Protein AF-D1CTT4-F1 (afdb_monomer_lite)

Sequence (60 aa):
LDAANEIDAGGVMINDSSDYRFDAMPFGGFKYGSMGREGVRFAYEDMTQPKVVCINRLKR

Secondary structure (DSSP, 8-state):
-HHHHH--SS---SSS-TT---TTS-B---STT--S-BSHHHHHHHT--PPP----PPP-

Organism: NCBI:txid28106

Foldseek 3Di:
DVVQVPDQFPDDDDPDDPPDDDQQDFDFGGDDPTDWTGHPVRVVVVVDDDDDDDDDDDDD

Radius of gyration: 19.12 Å; chains: 1; bounding box: 45×26×56 Å

Structure (mmCIF, N/CA/C/O backbone):
data_AF-D1CTT4-F1
#
_entry.id   AF-D1CTT4-F1
#
loop_
_atom_site.group_PDB
_atom_site.id
_atom_site.type_symb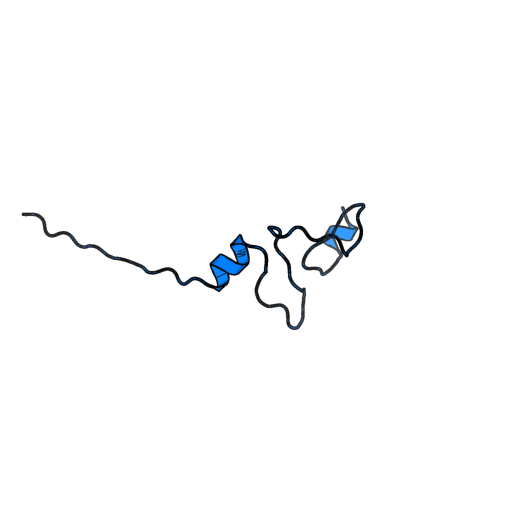ol
_atom_site.label_atom_id
_atom_site.label_alt_id
_atom_site.label_comp_id
_atom_site.label_asym_id
_atom_site.label_entity_id
_atom_site.label_seq_id
_atom_site.pdbx_PDB_ins_code
_atom_site.Cartn_x
_atom_site.Cartn_y
_atom_site.Cartn_z
_atom_site.occupancy
_atom_site.B_iso_or_equiv
_atom_site.auth_seq_id
_atom_site.auth_comp_id
_atom_site.auth_asym_id
_atom_site.auth_atom_id
_atom_site.pdbx_PDB_model_num
ATOM 1 N N . LEU A 1 1 ? 3.592 -8.714 -18.820 1.00 86.00 1 LEU A N 1
ATOM 2 C CA . LEU A 1 1 ? 3.766 -7.697 -17.747 1.00 86.00 1 LEU A CA 1
ATOM 3 C C . LEU A 1 1 ? 5.139 -7.879 -17.097 1.00 86.00 1 LEU A C 1
ATOM 5 O O . LEU A 1 1 ? 5.315 -7.610 -15.918 1.00 86.00 1 LEU A O 1
ATOM 9 N N . ASP A 1 2 ? 6.129 -8.316 -17.873 1.00 95.31 2 ASP A N 1
ATOM 10 C CA . ASP A 1 2 ? 7.347 -8.912 -17.315 1.00 95.31 2 ASP A CA 1
ATOM 11 C C . ASP A 1 2 ? 8.212 -7.843 -16.646 1.00 95.31 2 ASP A C 1
ATOM 13 O O . ASP A 1 2 ? 8.637 -8.022 -15.512 1.00 95.31 2 ASP A O 1
ATOM 17 N N . ALA A 1 3 ? 8.280 -6.654 -17.253 1.00 92.31 3 ALA A N 1
ATOM 18 C CA . ALA A 1 3 ? 8.893 -5.475 -16.646 1.00 92.31 3 ALA A CA 1
ATOM 19 C C . ALA A 1 3 ? 8.297 -5.123 -15.269 1.00 92.31 3 ALA A C 1
ATOM 21 O O . ALA A 1 3 ? 9.036 -4.801 -14.350 1.00 92.31 3 ALA A O 1
ATOM 22 N N . ALA A 1 4 ? 6.975 -5.219 -15.082 1.00 93.44 4 ALA A N 1
ATOM 23 C CA . ALA A 1 4 ? 6.360 -4.925 -13.785 1.00 93.44 4 ALA A CA 1
ATOM 24 C C . ALA A 1 4 ? 6.697 -5.977 -12.715 1.00 93.44 4 ALA A C 1
ATOM 26 O O . ALA A 1 4 ? 6.699 -5.653 -11.533 1.00 93.44 4 ALA A O 1
ATOM 27 N N . ASN A 1 5 ? 6.989 -7.215 -13.126 1.00 93.50 5 ASN A N 1
ATOM 28 C CA . ASN A 1 5 ? 7.398 -8.290 -12.222 1.00 93.50 5 ASN A CA 1
ATOM 29 C C . ASN A 1 5 ? 8.891 -8.218 -11.863 1.00 93.50 5 ASN A C 1
ATOM 31 O O . ASN A 1 5 ? 9.277 -8.671 -10.791 1.00 9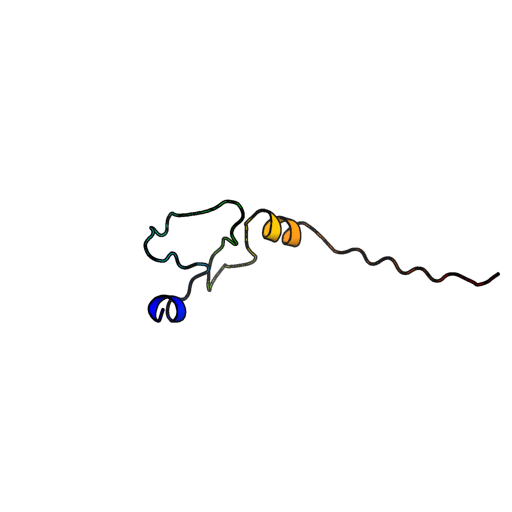3.50 5 ASN A O 1
ATOM 35 N N . GLU A 1 6 ? 9.722 -7.685 -12.760 1.00 95.62 6 GLU A N 1
ATOM 36 C CA . GLU A 1 6 ? 11.174 -7.573 -12.573 1.00 95.62 6 GLU A CA 1
ATOM 37 C C . GLU A 1 6 ? 11.593 -6.278 -11.859 1.00 95.62 6 GLU A C 1
ATOM 39 O O . GLU A 1 6 ? 12.671 -6.216 -11.266 1.00 95.62 6 GLU A O 1
ATOM 44 N N . ILE A 1 7 ? 10.763 -5.231 -11.912 1.00 93.31 7 ILE A N 1
ATOM 45 C CA . ILE A 1 7 ? 11.065 -3.948 -11.277 1.00 93.31 7 ILE A CA 1
ATOM 46 C C . ILE A 1 7 ? 10.814 -4.019 -9.768 1.00 93.31 7 ILE A C 1
ATOM 48 O O . ILE A 1 7 ? 9.691 -4.105 -9.276 1.00 93.31 7 ILE A O 1
ATOM 52 N N . ASP A 1 8 ? 11.903 -3.844 -9.037 1.00 91.75 8 ASP A N 1
ATOM 53 C CA . ASP A 1 8 ? 11.962 -3.656 -7.595 1.00 91.75 8 ASP A CA 1
ATOM 54 C C . ASP A 1 8 ? 11.431 -2.263 -7.174 1.00 91.75 8 ASP A C 1
ATOM 56 O O . ASP A 1 8 ? 12.210 -1.345 -6.891 1.00 91.75 8 ASP A O 1
ATOM 60 N N . ALA A 1 9 ? 10.106 -2.080 -7.136 1.00 91.06 9 ALA A N 1
ATOM 61 C CA . ALA A 1 9 ? 9.459 -0.813 -6.771 1.00 91.06 9 ALA A CA 1
ATOM 62 C C . ALA A 1 9 ? 8.211 -0.983 -5.885 1.00 91.06 9 ALA A C 1
ATOM 64 O O . ALA A 1 9 ? 7.627 -2.056 -5.771 1.00 91.06 9 ALA A O 1
ATOM 65 N N . GLY A 1 10 ? 7.785 0.115 -5.247 1.00 89.38 10 GLY A N 1
ATOM 66 C CA . GLY A 1 10 ? 6.542 0.170 -4.465 1.00 89.38 10 GLY A CA 1
ATOM 67 C C . GLY A 1 10 ? 5.275 0.277 -5.319 1.00 89.38 10 GLY A C 1
ATOM 68 O O . GLY A 1 10 ? 4.194 -0.072 -4.855 1.00 89.38 10 GLY A O 1
ATOM 69 N N . GLY A 1 11 ? 5.416 0.739 -6.562 1.00 91.94 11 GLY A N 1
ATOM 70 C CA . GLY A 1 11 ? 4.351 0.838 -7.550 1.00 91.94 11 GLY A CA 1
ATOM 71 C C . GLY A 1 11 ? 4.943 1.016 -8.945 1.00 91.94 11 GLY A C 1
ATOM 72 O O . GLY A 1 11 ? 5.988 1.647 -9.100 1.00 91.94 11 GLY A O 1
ATOM 73 N N . VAL A 1 12 ? 4.282 0.441 -9.949 1.00 94.25 12 VAL A N 1
ATOM 74 C CA . VAL A 1 12 ? 4.679 0.522 -11.359 1.00 94.25 12 VAL A CA 1
ATOM 75 C C . VAL A 1 12 ? 3.499 1.069 -12.148 1.00 94.25 12 VAL A C 1
ATOM 77 O O . VAL A 1 12 ? 2.414 0.487 -12.121 1.00 94.25 12 VAL A O 1
ATOM 80 N N . MET A 1 13 ? 3.715 2.178 -12.852 1.00 94.88 13 MET A N 1
ATOM 81 C CA . MET A 1 13 ? 2.717 2.755 -13.750 1.00 94.88 13 MET A CA 1
ATOM 82 C C . MET A 1 13 ? 2.893 2.171 -15.148 1.00 94.88 13 MET A C 1
ATOM 84 O O . MET A 1 13 ? 3.992 2.179 -15.700 1.00 94.88 13 MET A O 1
ATOM 88 N N . ILE A 1 14 ? 1.813 1.644 -15.722 1.00 94.81 14 ILE A N 1
ATOM 89 C CA . ILE A 1 14 ? 1.810 1.112 -17.086 1.00 94.81 14 ILE A CA 1
ATOM 90 C C . ILE A 1 14 ? 1.242 2.181 -18.011 1.00 94.81 14 ILE A C 1
ATOM 92 O O . ILE A 1 14 ? 0.102 2.599 -17.832 1.00 94.81 14 ILE A O 1
ATOM 96 N N . ASN A 1 15 ? 2.022 2.570 -19.024 1.00 95.12 15 ASN A N 1
ATOM 97 C CA . ASN A 1 15 ? 1.681 3.624 -19.989 1.00 95.12 15 ASN A CA 1
ATOM 98 C C . ASN A 1 15 ? 1.498 5.027 -19.379 1.00 95.12 15 ASN A C 1
ATOM 100 O O . ASN A 1 15 ? 0.831 5.862 -19.985 1.00 95.12 15 ASN A O 1
ATOM 104 N N . ASP A 1 16 ? 2.094 5.297 -18.218 1.00 94.62 16 ASP A N 1
ATOM 105 C CA . ASP A 1 16 ? 2.085 6.621 -17.590 1.00 94.62 16 ASP A CA 1
ATOM 106 C C . ASP A 1 16 ? 3.471 6.958 -17.014 1.00 94.62 16 ASP A C 1
ATOM 108 O O . ASP A 1 16 ? 4.347 6.093 -16.917 1.00 94.62 16 ASP A O 1
ATOM 112 N N . SER A 1 17 ? 3.679 8.224 -16.659 1.00 93.50 17 SER A N 1
ATOM 113 C CA . SER A 1 17 ? 4.894 8.710 -16.007 1.00 93.50 17 SER A CA 1
ATOM 114 C C . SER A 1 17 ? 5.013 8.187 -14.572 1.00 93.50 17 SER A C 1
ATOM 116 O O . SER A 1 17 ? 4.017 7.948 -13.888 1.00 93.50 17 SER A O 1
ATOM 118 N N . SER A 1 18 ? 6.247 8.088 -14.069 1.00 88.88 18 SER A N 1
ATOM 119 C CA . SER A 1 18 ? 6.531 7.775 -12.661 1.00 88.88 18 SER A CA 1
ATOM 120 C C . SER A 1 18 ? 6.005 8.824 -11.679 1.00 88.88 18 SER A C 1
ATOM 122 O O . SER A 1 18 ? 5.879 8.532 -10.493 1.00 88.88 18 SER A O 1
ATOM 124 N N . ASP A 1 19 ? 5.704 10.030 -12.164 1.00 90.06 19 ASP A N 1
ATOM 125 C CA . ASP A 1 19 ? 5.188 11.137 -11.353 1.00 90.06 19 ASP A CA 1
ATOM 126 C C . ASP A 1 19 ? 3.680 11.027 -11.087 1.00 90.06 19 ASP A C 1
ATOM 128 O O . ASP A 1 19 ? 3.125 11.806 -10.308 1.00 90.06 19 ASP A O 1
ATOM 132 N N . TYR A 1 20 ? 3.000 10.066 -11.719 1.00 92.88 20 TYR A N 1
ATOM 133 C CA . TYR A 1 20 ? 1.596 9.816 -11.446 1.00 92.88 20 TYR A CA 1
ATOM 134 C C . TYR A 1 20 ? 1.412 9.326 -10.006 1.00 92.88 20 TYR A C 1
ATOM 136 O O . TYR A 1 20 ? 1.921 8.278 -9.597 1.00 92.88 20 TYR A O 1
ATOM 144 N N . ARG A 1 21 ? 0.626 10.083 -9.240 1.00 92.62 21 ARG A N 1
ATOM 145 C CA . ARG A 1 21 ? 0.242 9.755 -7.871 1.00 92.62 21 ARG A CA 1
ATOM 146 C C . ARG A 1 21 ? -1.232 10.066 -7.673 1.00 92.62 21 ARG A C 1
ATOM 148 O O . ARG A 1 21 ? -1.674 11.191 -7.878 1.00 92.62 21 ARG A O 1
ATOM 155 N N . PHE A 1 22 ? -1.972 9.068 -7.212 1.00 92.00 22 PHE A N 1
ATOM 156 C CA . PHE A 1 22 ? -3.342 9.231 -6.750 1.00 92.00 22 PHE A CA 1
ATOM 157 C C . PHE A 1 22 ? -3.374 9.220 -5.220 1.00 92.00 22 PHE A C 1
ATOM 159 O O . PHE A 1 22 ? -2.847 8.303 -4.605 1.00 92.00 22 PHE A O 1
ATOM 166 N N . ASP A 1 23 ? -4.011 10.196 -4.577 1.00 91.00 23 ASP A N 1
ATOM 167 C CA . ASP A 1 23 ? -3.880 10.398 -3.122 1.00 91.00 23 ASP A CA 1
ATOM 168 C C . ASP A 1 23 ? -4.350 9.221 -2.252 1.00 91.00 23 ASP A C 1
ATOM 170 O O . ASP A 1 23 ? -3.911 9.071 -1.110 1.00 91.00 23 ASP A O 1
ATOM 174 N N . ALA A 1 24 ? -5.237 8.367 -2.768 1.00 92.38 24 ALA A N 1
ATOM 175 C CA . ALA A 1 24 ? -5.699 7.183 -2.043 1.00 92.38 24 ALA A CA 1
ATOM 176 C C . ALA A 1 24 ? -4.897 5.905 -2.354 1.00 92.38 24 ALA A C 1
ATOM 178 O O . ALA A 1 24 ? -5.119 4.886 -1.697 1.00 92.38 24 ALA A O 1
ATOM 179 N N . MET A 1 25 ? -3.993 5.925 -3.338 1.00 93.75 25 MET A N 1
ATOM 180 C CA . MET A 1 25 ? -3.179 4.757 -3.678 1.00 93.75 25 MET A CA 1
ATOM 181 C C . MET A 1 25 ? -2.128 4.480 -2.587 1.00 93.75 25 MET A C 1
ATOM 183 O O . MET A 1 25 ? -1.676 5.419 -1.931 1.00 93.75 25 MET A O 1
ATOM 187 N N . PRO A 1 26 ? -1.680 3.224 -2.419 1.00 92.06 26 PRO A N 1
ATOM 188 C CA . PRO A 1 26 ? -0.521 2.930 -1.585 1.00 92.06 26 PRO A CA 1
ATOM 189 C C . PRO A 1 26 ? 0.722 3.595 -2.176 1.00 92.06 26 PRO A C 1
ATOM 191 O O . PRO A 1 26 ? 1.1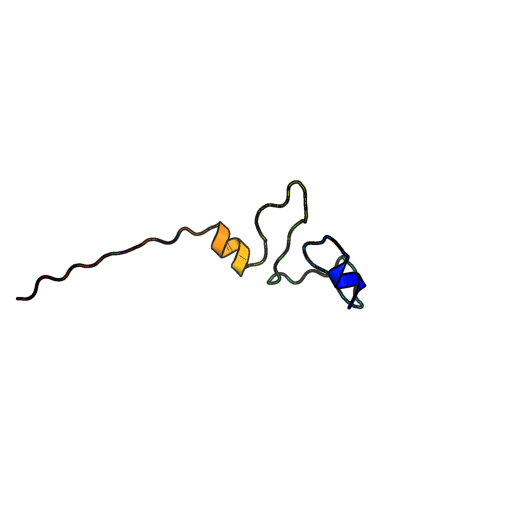03 3.306 -3.311 1.00 92.06 26 PRO A O 1
ATOM 194 N N . PHE A 1 27 ? 1.371 4.462 -1.406 1.00 91.88 27 PHE A N 1
ATOM 195 C CA . PHE A 1 27 ? 2.566 5.175 -1.854 1.00 91.88 27 PHE A CA 1
ATOM 196 C C . PHE A 1 27 ? 3.738 4.953 -0.896 1.00 91.88 27 PHE A C 1
ATOM 198 O O . PHE A 1 27 ? 3.564 4.918 0.316 1.00 91.88 27 PHE A O 1
ATOM 205 N N . GLY A 1 28 ? 4.945 4.753 -1.422 1.00 90.69 28 GLY A N 1
ATOM 206 C CA . GLY A 1 28 ? 6.150 4.590 -0.604 1.00 90.69 28 GLY A CA 1
ATOM 207 C C . GLY A 1 28 ? 7.303 3.939 -1.364 1.00 90.69 28 GLY A C 1
ATOM 208 O O . GLY A 1 28 ? 7.137 3.460 -2.486 1.00 90.69 28 GLY A O 1
ATOM 209 N N . GLY A 1 29 ? 8.472 3.879 -0.731 1.00 89.56 29 GLY A N 1
ATOM 210 C CA . GLY A 1 29 ? 9.684 3.314 -1.331 1.00 89.56 29 GLY A CA 1
ATOM 211 C C . GLY A 1 29 ? 9.706 1.782 -1.431 1.00 89.56 29 GLY A C 1
ATOM 212 O O . GLY A 1 29 ? 8.775 1.085 -1.020 1.00 89.56 29 GLY A O 1
ATOM 213 N N . PHE A 1 30 ? 10.806 1.258 -1.966 1.00 88.00 30 PHE A N 1
ATOM 214 C CA . PHE A 1 30 ? 11.158 -0.165 -1.984 1.00 88.00 30 PHE A CA 1
ATOM 215 C C . PHE A 1 30 ? 12.631 -0.319 -1.560 1.00 88.00 30 PHE A C 1
ATOM 217 O O . PHE A 1 30 ? 13.419 0.609 -1.744 1.00 88.00 30 PHE A O 1
ATOM 224 N N . LYS A 1 31 ? 13.014 -1.478 -1.006 1.00 88.12 31 LYS A N 1
ATOM 225 C CA . LYS A 1 31 ? 14.335 -1.772 -0.401 1.00 88.12 31 LYS A CA 1
ATOM 226 C C . LYS A 1 31 ? 14.651 -0.963 0.864 1.00 88.12 31 LYS A C 1
ATOM 228 O O . LYS A 1 31 ? 14.054 -1.174 1.916 1.00 88.12 31 LYS A O 1
ATOM 233 N N . TYR A 1 32 ? 15.698 -0.146 0.803 1.00 81.50 32 TYR A N 1
ATOM 234 C CA . TYR A 1 32 ? 16.371 0.398 1.973 1.00 81.50 32 TYR A CA 1
ATOM 235 C C . TYR A 1 32 ? 15.698 1.698 2.395 1.00 81.50 32 TYR A C 1
ATOM 237 O O . TYR A 1 32 ? 15.488 2.591 1.580 1.00 81.50 32 TYR A O 1
ATOM 245 N N . GLY A 1 33 ? 15.352 1.793 3.678 1.00 74.31 33 GLY A N 1
ATOM 246 C CA . GLY A 1 33 ? 14.665 2.963 4.225 1.00 74.31 33 GLY A CA 1
ATOM 247 C C . GLY A 1 33 ? 13.172 3.037 3.892 1.00 74.31 33 GLY A C 1
ATOM 248 O O . GLY A 1 33 ? 12.528 4.010 4.269 1.00 74.31 33 GLY A O 1
ATOM 249 N N . SER A 1 34 ? 12.596 2.025 3.233 1.00 80.06 34 SER A N 1
ATOM 250 C CA .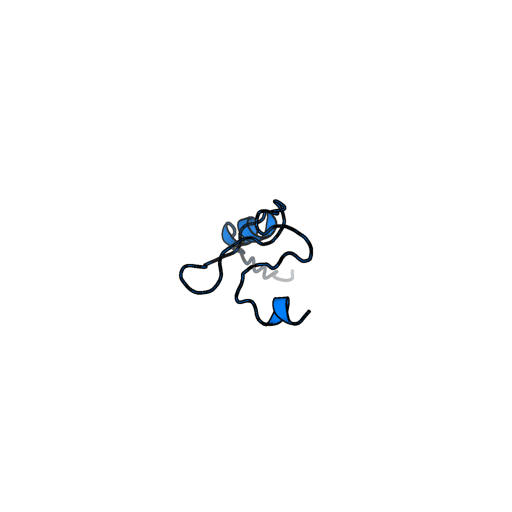 SER A 1 34 ? 11.147 1.940 3.050 1.00 80.06 34 SER A CA 1
ATOM 251 C C . SER A 1 34 ? 10.492 1.272 4.259 1.00 80.06 34 SER A C 1
ATOM 253 O O . SER A 1 34 ? 10.702 0.083 4.496 1.00 80.06 34 SER A O 1
ATOM 255 N N . MET A 1 35 ? 9.682 2.025 5.002 1.00 82.25 35 MET A N 1
ATOM 256 C CA . MET A 1 35 ? 8.764 1.514 6.021 1.00 82.25 35 MET A CA 1
ATOM 257 C C . MET A 1 35 ? 7.393 2.161 5.833 1.00 82.25 35 MET A C 1
ATOM 259 O O . MET A 1 35 ? 7.317 3.354 5.552 1.00 82.25 35 MET A O 1
ATOM 263 N N . GLY A 1 36 ? 6.336 1.367 6.003 1.00 86.69 36 GLY A N 1
ATOM 264 C CA . GLY A 1 36 ? 4.956 1.825 5.848 1.00 86.69 36 GLY A CA 1
ATOM 265 C C . GLY A 1 36 ? 4.559 2.123 4.401 1.00 86.69 36 GLY A C 1
ATOM 266 O O . GLY A 1 36 ? 5.344 1.987 3.453 1.00 86.69 36 GLY A O 1
ATOM 267 N N . ARG A 1 37 ? 3.295 2.507 4.233 1.00 91.06 37 ARG A N 1
ATOM 268 C CA . ARG A 1 37 ? 2.746 3.040 2.983 1.00 91.06 37 ARG A CA 1
ATOM 269 C C . ARG A 1 37 ? 1.875 4.240 3.326 1.00 91.06 37 ARG A C 1
ATOM 271 O O . ARG A 1 37 ? 1.054 4.189 4.232 1.00 91.06 37 ARG A O 1
ATOM 278 N N . GLU A 1 38 ? 2.033 5.309 2.567 1.00 91.94 38 GLU A N 1
ATOM 279 C CA . GLU A 1 38 ? 1.089 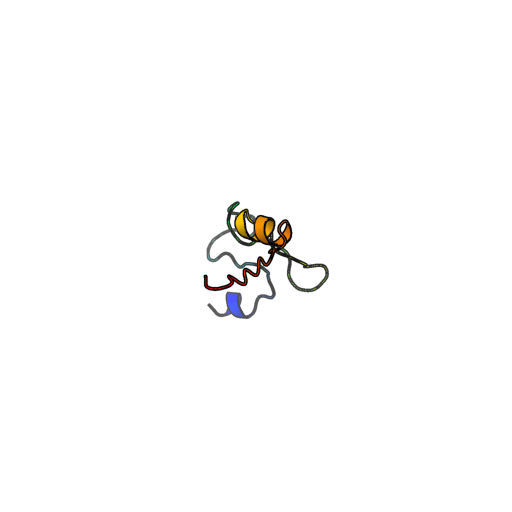6.415 2.543 1.00 91.94 38 GLU A CA 1
ATOM 280 C C . GLU A 1 38 ? -0.142 6.064 1.690 1.00 91.94 38 GLU A C 1
ATOM 282 O O . GLU A 1 38 ? -0.280 4.959 1.160 1.00 91.94 38 GLU A O 1
ATOM 287 N N . GLY A 1 39 ? -1.035 7.042 1.553 1.00 90.81 39 GLY A N 1
ATOM 288 C CA . GLY A 1 39 ? -2.380 6.880 1.021 1.00 90.81 39 GLY A CA 1
ATOM 289 C C . GLY A 1 39 ? -3.372 6.852 2.175 1.00 90.81 39 GLY A C 1
ATOM 290 O O . GLY A 1 39 ? -3.095 6.252 3.210 1.00 90.81 39 GLY A O 1
ATOM 291 N N . VAL A 1 40 ? -4.518 7.521 2.023 1.00 92.81 40 VAL A N 1
ATOM 292 C CA . VAL A 1 40 ? -5.449 7.823 3.136 1.00 92.81 40 VAL A CA 1
ATOM 293 C C . VAL A 1 40 ? -5.717 6.618 4.048 1.00 92.81 40 VAL A C 1
ATOM 295 O O . VAL A 1 40 ? -5.663 6.742 5.270 1.00 92.81 40 VAL A O 1
ATOM 298 N N . ARG A 1 41 ? -5.968 5.441 3.465 1.00 93.19 41 ARG A N 1
ATOM 299 C CA . ARG A 1 41 ? -6.227 4.209 4.219 1.00 93.19 41 ARG A CA 1
ATOM 300 C C . ARG A 1 41 ? -4.984 3.657 4.921 1.00 93.19 41 ARG A C 1
ATOM 302 O O . ARG A 1 41 ? -5.070 3.295 6.086 1.00 93.19 41 ARG A O 1
ATOM 309 N N . PHE A 1 42 ? -3.858 3.575 4.221 1.00 93.56 42 PHE A N 1
ATOM 310 C CA . PHE A 1 42 ? -2.627 2.989 4.757 1.00 93.56 42 PHE A CA 1
ATOM 311 C C . PHE A 1 42 ? -2.039 3.868 5.865 1.00 93.56 42 PHE A C 1
ATOM 313 O O . PHE A 1 42 ? -1.695 3.381 6.935 1.00 93.56 42 PHE A O 1
ATOM 320 N N . ALA A 1 43 ? -2.075 5.186 5.661 1.00 94.19 43 ALA A N 1
ATOM 321 C CA . ALA A 1 43 ? -1.696 6.164 6.667 1.00 94.19 43 ALA A CA 1
ATOM 322 C C . ALA A 1 43 ? -2.614 6.095 7.903 1.00 94.19 43 ALA A C 1
ATOM 324 O O . ALA A 1 43 ? -2.140 6.213 9.029 1.00 94.19 43 ALA A O 1
ATOM 325 N N . TYR A 1 44 ? -3.923 5.876 7.720 1.00 94.69 44 TYR A N 1
ATOM 326 C CA . TYR A 1 44 ? -4.850 5.645 8.835 1.00 94.69 44 TYR A CA 1
ATOM 327 C C . TYR A 1 44 ? -4.488 4.386 9.635 1.00 94.69 44 TYR A C 1
ATOM 329 O O . TYR A 1 44 ? -4.510 4.423 10.863 1.00 94.69 44 TYR A O 1
ATOM 337 N N . GLU A 1 45 ? -4.142 3.286 8.965 1.00 93.50 45 GLU A N 1
ATOM 338 C CA . GLU A 1 45 ? -3.725 2.044 9.626 1.00 93.50 45 GLU A CA 1
ATOM 339 C C . GLU A 1 45 ? -2.432 2.254 10.440 1.00 93.50 45 GLU A C 1
ATOM 341 O O . GLU A 1 45 ? -2.399 1.881 11.610 1.00 93.50 45 GLU A O 1
ATOM 346 N N . ASP A 1 46 ? -1.431 2.956 9.896 1.00 93.31 46 ASP A N 1
ATOM 347 C CA . ASP A 1 46 ? -0.181 3.279 10.611 1.00 93.31 46 ASP A CA 1
ATOM 348 C C . ASP A 1 46 ? -0.386 4.269 11.781 1.00 93.31 46 ASP A C 1
ATOM 350 O O . ASP A 1 46 ? 0.348 4.245 12.770 1.00 93.31 46 ASP A O 1
ATOM 354 N N . MET A 1 47 ? -1.401 5.137 11.697 1.00 96.06 47 MET A N 1
ATOM 355 C CA . MET A 1 47 ? -1.754 6.106 12.745 1.00 96.06 47 MET A CA 1
ATOM 356 C C . MET A 1 47 ? -2.741 5.564 13.789 1.00 96.06 47 MET A C 1
ATOM 358 O O . MET A 1 47 ? -3.108 6.292 14.718 1.00 96.06 47 MET A O 1
ATOM 362 N N . THR A 1 48 ? -3.201 4.316 13.664 1.00 96.00 48 THR A N 1
ATOM 363 C CA . THR A 1 48 ? -4.183 3.731 14.584 1.00 96.00 48 THR A CA 1
ATOM 364 C C . THR A 1 48 ? -3.672 2.465 15.253 1.00 96.00 48 THR A C 1
ATOM 366 O O . THR A 1 48 ? -2.888 1.699 14.709 1.00 96.00 48 THR A O 1
ATOM 369 N N . GLN A 1 49 ? -4.136 2.229 16.483 1.00 95.88 49 GLN A N 1
ATOM 370 C CA . GLN A 1 49 ? -3.837 1.007 17.220 1.00 95.88 49 GLN A CA 1
ATOM 371 C C . GLN A 1 49 ? -5.146 0.294 17.580 1.00 95.88 49 GLN A C 1
ATOM 373 O O . GLN A 1 49 ? -6.008 0.899 18.230 1.00 95.88 49 GLN A O 1
ATOM 378 N N . PRO A 1 50 ? -5.329 -0.982 17.192 1.00 94.88 50 PRO A N 1
ATOM 379 C CA . PRO A 1 50 ? -6.542 -1.715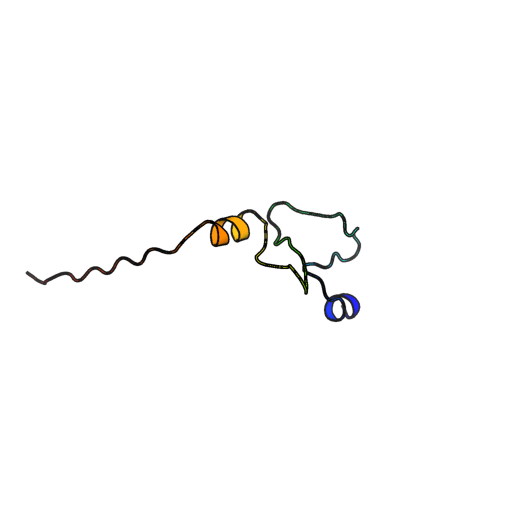 17.520 1.00 94.88 50 PRO A CA 1
ATOM 380 C C . PRO A 1 50 ? -6.644 -1.920 19.035 1.00 94.88 50 PRO A C 1
ATOM 382 O O . PRO A 1 50 ? -5.714 -2.394 19.686 1.00 94.88 50 PRO A O 1
ATOM 385 N N . LYS A 1 51 ? -7.807 -1.586 19.602 1.00 96.06 51 LYS A N 1
ATOM 386 C CA . LYS A 1 51 ? -8.132 -1.834 21.010 1.00 96.06 51 LYS A CA 1
ATOM 387 C C . LYS A 1 51 ? -9.064 -3.035 21.114 1.00 96.06 51 LYS A C 1
ATOM 389 O O . LYS A 1 51 ? -10.169 -3.011 20.579 1.00 96.06 51 LYS A O 1
ATOM 394 N N . VAL A 1 52 ? -8.639 -4.061 21.844 1.00 96.81 52 VAL A N 1
ATOM 395 C CA . VAL A 1 52 ? -9.460 -5.248 22.112 1.00 96.81 52 VAL A CA 1
ATOM 396 C C . VAL A 1 52 ? -10.322 -5.003 23.350 1.00 96.81 52 VAL A C 1
ATOM 398 O O . VAL A 1 52 ? -9.816 -4.598 24.395 1.00 96.81 52 VAL A O 1
ATOM 401 N N . VAL A 1 53 ? -11.627 -5.263 23.239 1.00 95.75 53 VAL A N 1
ATOM 402 C CA . VAL A 1 53 ? -12.579 -5.196 24.358 1.00 95.75 53 VAL A CA 1
ATOM 403 C C . VAL A 1 53 ? -13.184 -6.581 24.570 1.00 95.75 53 VAL A C 1
ATOM 405 O O . VAL A 1 53 ? -13.976 -7.050 23.756 1.00 95.75 53 VAL A O 1
ATOM 408 N N . CYS A 1 54 ? -12.820 -7.236 25.674 1.00 94.31 54 CYS A N 1
ATOM 409 C CA . CYS A 1 54 ? -13.344 -8.549 26.049 1.00 94.31 54 CYS A CA 1
ATOM 410 C C . CYS A 1 54 ? -14.474 -8.391 27.067 1.00 94.31 54 CYS A C 1
ATOM 412 O O . CYS A 1 54 ? -14.269 -7.842 28.149 1.00 94.31 54 CYS A O 1
ATOM 414 N N . ILE A 1 55 ? -15.663 -8.895 26.737 1.00 94.25 55 ILE A N 1
ATOM 415 C CA . ILE A 1 55 ? -16.838 -8.808 27.607 1.00 94.25 55 ILE A CA 1
ATOM 416 C C . ILE A 1 55 ? -17.227 -10.217 28.052 1.00 94.25 55 ILE A C 1
ATOM 418 O O . ILE A 1 55 ? -17.720 -11.009 27.253 1.00 94.25 55 ILE A O 1
ATOM 422 N N . ASN A 1 56 ? -17.055 -10.508 29.342 1.00 92.25 56 ASN A N 1
ATOM 423 C CA . ASN A 1 56 ? -17.602 -11.705 29.974 1.00 92.25 56 ASN A CA 1
ATOM 424 C C . ASN A 1 56 ? -18.907 -11.339 30.700 1.00 92.25 56 ASN A C 1
ATOM 426 O O . ASN A 1 56 ? -18.879 -10.612 31.693 1.00 92.25 56 ASN A O 1
ATOM 430 N N . ARG A 1 57 ? -20.058 -11.798 30.191 1.00 88.62 57 ARG A N 1
ATOM 431 C CA . ARG A 1 57 ? -21.370 -11.561 30.816 1.00 88.62 57 ARG A CA 1
ATOM 432 C C . ARG A 1 57 ? -21.723 -12.732 31.730 1.00 88.62 57 ARG A C 1
ATOM 434 O O . ARG A 1 57 ? -21.883 -13.853 31.254 1.00 88.62 57 ARG A O 1
ATOM 441 N N . LEU A 1 58 ? -21.915 -12.460 33.019 1.00 80.62 58 LEU A N 1
ATOM 442 C CA . LEU A 1 58 ? -22.498 -13.429 33.947 1.00 80.62 58 LEU A CA 1
ATOM 443 C C . LEU A 1 58 ? -23.994 -13.599 33.634 1.00 80.62 58 LEU A C 1
ATOM 445 O O . LEU A 1 58 ? -24.715 -12.611 33.477 1.00 80.62 58 LEU A O 1
ATOM 449 N N . LYS A 1 59 ? -24.452 -14.851 33.511 1.00 74.75 59 LYS A N 1
ATOM 450 C CA . LYS A 1 59 ? -25.884 -15.171 33.417 1.00 74.75 59 LYS A CA 1
ATOM 451 C C . LYS A 1 59 ? -26.544 -14.880 34.770 1.00 74.75 59 LYS A C 1
ATOM 453 O O . LYS A 1 59 ? -25.968 -15.218 35.802 1.00 74.75 59 LYS A O 1
ATOM 458 N N . ARG A 1 60 ? -27.706 -14.221 34.731 1.00 65.62 60 ARG A N 1
ATOM 459 C CA . ARG A 1 60 ? -28.607 -14.083 35.883 1.00 65.62 60 ARG A CA 1
ATOM 460 C C . ARG A 1 60 ? -29.159 -15.439 36.295 1.00 65.62 60 ARG A C 1
ATOM 462 O O . ARG A 1 60 ? -29.398 -16.254 35.374 1.00 65.62 60 ARG A O 1
#

InterPro domains:
  IPR015590 Aldehyde dehydrogenase domain [PF00171] (3-53)
  IPR016161 Aldehyde/histidinol dehydrogenase [SSF53720] (3-57)
  IPR016163 Aldehyde dehydrogenase, C-terminal [G3DSA:3.40.309.10] (1-59)
  IPR051020 Aldehyde dehydrogenase-related metabolic enzymes [PTHR42991] (3-57)

pLDDT: mean 90.84, std 5.86, range [65.62, 96.81]